Protein AF-A0AAQ4FDM4-F1 (afdb_monomer_lite)

Structure (mmCIF, N/CA/C/O backbone):
data_AF-A0AAQ4FDM4-F1
#
_entry.id   AF-A0AAQ4FDM4-F1
#
loop_
_atom_site.group_PDB
_atom_site.id
_atom_site.type_symbol
_atom_site.label_atom_id
_atom_site.label_alt_id
_atom_site.label_comp_id
_atom_site.label_asym_id
_atom_site.label_entity_id
_atom_site.label_seq_id
_atom_site.pdbx_PDB_ins_code
_atom_site.Cartn_x
_atom_site.Cartn_y
_atom_site.Cartn_z
_atom_site.occupancy
_atom_site.B_iso_or_equiv
_atom_site.auth_seq_id
_atom_site.auth_comp_id
_atom_site.auth_asym_id
_atom_site.auth_atom_id
_atom_site.pdbx_PDB_model_num
ATOM 1 N N . MET A 1 1 ? -23.764 -79.192 -37.601 1.00 40.03 1 MET A N 1
ATOM 2 C CA . MET A 1 1 ? -22.309 -78.957 -37.523 1.00 40.03 1 MET A CA 1
ATOM 3 C C . MET A 1 1 ? -22.104 -77.461 -37.395 1.00 40.03 1 MET A C 1
ATOM 5 O O . MET A 1 1 ? -22.782 -76.715 -38.082 1.00 40.03 1 MET A O 1
ATOM 9 N N . SER A 1 2 ?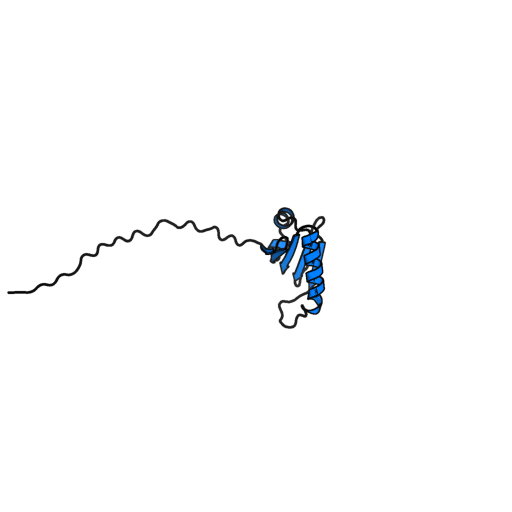 -21.288 -77.102 -36.415 1.00 49.44 2 SER A N 1
ATOM 10 C CA . SER A 1 2 ? -20.998 -75.805 -35.800 1.00 49.44 2 SER A CA 1
ATOM 11 C C . SER A 1 2 ? -20.919 -74.581 -36.716 1.00 49.44 2 SER A C 1
ATOM 13 O O . SER A 1 2 ? -20.300 -74.666 -37.768 1.00 49.44 2 SER A O 1
ATOM 15 N N . SER A 1 3 ? -21.389 -73.432 -36.219 1.00 46.78 3 SER A N 1
ATOM 16 C CA . SER A 1 3 ? -20.491 -72.343 -35.786 1.00 46.78 3 SER A CA 1
ATOM 17 C C . SER A 1 3 ? -21.274 -71.187 -35.153 1.00 46.78 3 SER A C 1
ATOM 19 O O . SER A 1 3 ? -22.198 -70.639 -35.746 1.00 46.78 3 SER A O 1
ATOM 21 N N . ASP A 1 4 ? -20.858 -70.878 -33.932 1.00 48.12 4 ASP A N 1
ATOM 22 C CA . ASP A 1 4 ? -21.118 -69.699 -33.112 1.00 48.12 4 ASP A CA 1
ATOM 23 C C . ASP A 1 4 ? -20.527 -68.430 -33.753 1.00 48.12 4 ASP A C 1
ATOM 25 O O . ASP A 1 4 ? -19.440 -68.516 -34.318 1.00 48.12 4 ASP A O 1
ATOM 29 N N . THR A 1 5 ? -21.200 -67.285 -33.617 1.00 51.00 5 THR A N 1
ATOM 30 C CA . THR A 1 5 ? -20.551 -65.986 -33.367 1.00 51.00 5 THR A CA 1
ATOM 31 C C . THR A 1 5 ? -21.584 -65.024 -32.78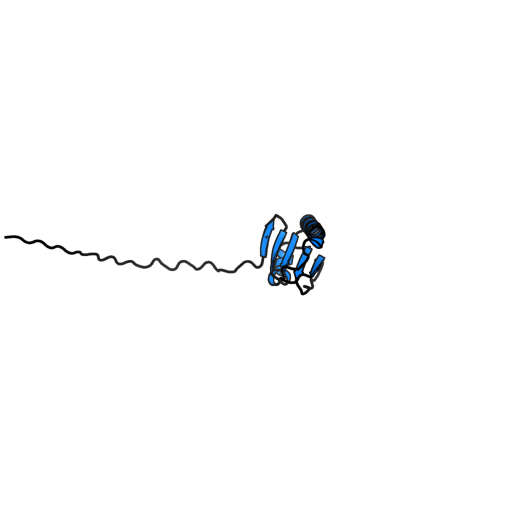5 1.00 51.00 5 THR A C 1
ATOM 33 O O . THR A 1 5 ? -22.466 -64.535 -33.495 1.00 51.00 5 THR A O 1
ATOM 36 N N . GLY A 1 6 ? -21.455 -64.753 -31.489 1.00 47.44 6 GLY A N 1
ATOM 37 C CA . GLY A 1 6 ? -22.076 -63.619 -30.819 1.00 47.44 6 GLY A CA 1
ATOM 38 C C . GLY A 1 6 ? -21.349 -62.293 -31.072 1.00 47.44 6 GLY A C 1
ATOM 39 O O . GLY A 1 6 ? -20.127 -62.248 -31.189 1.00 47.44 6 GLY A O 1
ATOM 40 N N . THR A 1 7 ? -22.134 -61.219 -31.087 1.00 51.34 7 THR A N 1
ATOM 41 C CA . THR A 1 7 ? -21.753 -59.804 -30.910 1.00 51.34 7 THR A CA 1
ATOM 42 C C . THR A 1 7 ? -23.092 -59.080 -30.732 1.00 51.34 7 THR A C 1
ATOM 44 O O . THR A 1 7 ? -23.891 -59.037 -31.655 1.00 51.34 7 THR A O 1
ATOM 47 N N . GLY A 1 8 ? -23.536 -58.697 -29.538 1.00 44.00 8 GLY A N 1
ATOM 48 C CA . GLY A 1 8 ? -22.912 -57.756 -28.616 1.00 44.00 8 GLY A CA 1
ATOM 49 C C . GLY A 1 8 ? -23.877 -56.571 -28.496 1.00 44.00 8 GLY A C 1
ATOM 50 O O . GLY A 1 8 ? -23.717 -55.583 -29.201 1.00 44.00 8 GLY A O 1
ATOM 51 N N . ASP A 1 9 ? -24.926 -56.718 -27.680 1.00 43.81 9 ASP A N 1
ATOM 52 C CA . ASP A 1 9 ? -25.823 -55.621 -27.299 1.00 43.81 9 ASP A CA 1
ATOM 53 C C . ASP A 1 9 ? -25.121 -54.789 -26.223 1.00 43.81 9 ASP A C 1
ATOM 55 O O . ASP A 1 9 ? -24.764 -55.302 -25.162 1.00 43.81 9 ASP A O 1
ATOM 59 N N . CYS A 1 10 ? -24.880 -53.517 -26.520 1.00 46.41 10 CYS A N 1
ATOM 60 C CA . CYS A 1 10 ? -24.435 -52.541 -25.538 1.00 46.41 10 CYS A CA 1
ATOM 61 C C . CYS A 1 10 ? -25.233 -51.257 -25.755 1.00 46.41 10 CYS A C 1
ATOM 63 O O . CYS A 1 10 ? -24.730 -50.228 -26.204 1.00 46.41 10 CYS A O 1
ATOM 65 N N . SER A 1 11 ? -26.525 -51.342 -25.457 1.00 58.91 11 SER A N 1
ATOM 66 C CA . SER A 1 11 ? -27.375 -50.180 -25.240 1.00 58.91 11 SER A CA 1
ATOM 67 C C . SER A 1 11 ? -26.954 -49.484 -23.940 1.00 58.91 11 SER A C 1
ATOM 69 O O . SER A 1 11 ? -27.531 -49.717 -22.881 1.00 58.91 11 SER A O 1
ATOM 71 N N . GLN A 1 12 ? -25.925 -48.638 -23.996 1.00 53.31 12 GLN A N 1
ATOM 72 C CA . GLN A 1 12 ? -25.623 -47.690 -22.924 1.00 53.31 12 GLN A CA 1
ATOM 73 C C . GLN A 1 12 ? -26.051 -46.293 -23.367 1.00 53.31 12 GLN A C 1
ATOM 75 O O . GLN A 1 12 ? -25.328 -45.558 -24.032 1.00 53.31 12 GLN A O 1
ATOM 80 N N . SER A 1 13 ? -27.283 -45.950 -22.993 1.00 58.97 13 SER A N 1
ATOM 81 C CA . SER A 1 13 ? -27.731 -44.568 -22.881 1.00 58.97 13 SER A CA 1
ATOM 82 C C . SER A 1 13 ? -26.952 -43.927 -21.732 1.00 58.97 13 SER A C 1
ATOM 84 O O . SER A 1 13 ? -27.257 -44.143 -20.561 1.00 58.97 13 SER A O 1
ATOM 86 N N . SER A 1 14 ? -25.908 -43.172 -22.061 1.00 50.50 14 SER A N 1
ATOM 87 C CA . SER A 1 14 ? -25.290 -42.243 -21.120 1.00 50.50 14 SER A CA 1
ATOM 88 C C . SER A 1 14 ? -26.059 -40.933 -21.207 1.00 50.50 14 SER A C 1
ATOM 90 O O . SER A 1 14 ? -25.788 -40.096 -22.062 1.00 50.50 14 SER A O 1
ATOM 92 N N . ALA A 1 15 ? -27.075 -40.788 -20.358 1.00 57.94 15 ALA A N 1
ATOM 93 C CA . ALA A 1 15 ? -27.621 -39.477 -20.049 1.00 57.94 15 ALA A CA 1
ATOM 94 C C . ALA A 1 15 ? -26.496 -38.637 -19.426 1.00 57.94 15 ALA A C 1
ATOM 96 O O . ALA A 1 15 ? -25.894 -39.053 -18.432 1.00 57.94 15 ALA A O 1
ATOM 97 N N . GLU A 1 16 ? -26.179 -37.496 -20.036 1.00 55.19 16 GLU A N 1
ATOM 98 C CA . GLU A 1 16 ? -25.241 -36.538 -19.455 1.00 55.19 16 GLU A CA 1
ATOM 99 C C . GLU A 1 16 ? -25.794 -36.045 -18.105 1.00 55.19 16 GLU A C 1
ATOM 101 O O . GLU A 1 16 ? -27.005 -35.820 -17.986 1.00 55.19 16 GLU A O 1
ATOM 106 N N . PRO A 1 17 ? -24.956 -35.935 -17.058 1.00 60.75 17 PRO A N 1
ATOM 107 C CA . PRO A 1 17 ? -25.418 -35.479 -15.756 1.00 60.75 17 PRO A CA 1
ATOM 108 C C . PRO A 1 17 ? -25.906 -34.024 -15.851 1.00 60.75 17 PRO A C 1
ATOM 110 O O . PRO A 1 17 ? -25.358 -33.244 -16.631 1.00 60.75 17 PRO A O 1
ATOM 113 N N . PRO A 1 18 ? -26.939 -33.652 -15.074 1.00 59.88 18 PRO A N 1
ATOM 114 C CA . PRO A 1 18 ? -27.540 -32.329 -15.149 1.00 59.88 18 PRO A CA 1
ATOM 115 C C . PRO A 1 18 ? -26.532 -31.248 -14.755 1.00 59.88 18 PRO A C 1
ATOM 117 O O . PRO A 1 18 ? -25.764 -31.436 -13.810 1.00 59.88 18 PRO A O 1
ATOM 120 N N . ASP A 1 19 ? -26.582 -30.144 -15.508 1.00 60.72 19 ASP A N 1
ATOM 121 C CA . ASP A 1 19 ? -25.907 -28.857 -15.308 1.00 60.72 19 ASP A CA 1
ATOM 122 C C . ASP A 1 19 ? -25.282 -28.700 -13.917 1.00 60.72 19 ASP A C 1
ATOM 124 O O . ASP A 1 19 ? -25.964 -28.457 -12.918 1.00 60.72 19 ASP A O 1
ATOM 128 N N . ASN A 1 20 ? -23.954 -28.803 -13.860 1.00 61.19 20 ASN A N 1
ATOM 129 C CA . ASN A 1 20 ? -23.209 -28.309 -12.715 1.00 61.19 20 ASN A CA 1
ATOM 130 C C . ASN A 1 20 ? -23.417 -26.786 -12.676 1.00 61.19 20 ASN A C 1
ATOM 132 O O . ASN A 1 20 ? -23.019 -26.123 -13.640 1.00 61.19 20 ASN A O 1
ATOM 136 N N . PRO A 1 21 ? -24.023 -26.204 -11.623 1.00 63.12 21 PRO A N 1
ATOM 137 C CA . PRO A 1 21 ? -24.154 -24.761 -11.542 1.00 63.12 21 PRO A CA 1
ATOM 138 C C . PRO A 1 21 ? -22.741 -24.189 -11.549 1.00 63.12 21 PRO A C 1
ATOM 140 O O . PRO A 1 21 ? -21.943 -24.456 -10.648 1.00 63.12 21 PRO A O 1
ATOM 143 N N . ALA A 1 22 ? -22.401 -23.457 -12.610 1.00 62.50 22 ALA A N 1
ATOM 144 C CA . ALA A 1 22 ? -21.143 -22.745 -12.680 1.00 62.50 22 ALA A CA 1
ATOM 145 C C . ALA A 1 22 ? -21.046 -21.884 -11.416 1.00 62.50 22 ALA A C 1
ATOM 147 O O . ALA A 1 22 ? -21.840 -20.963 -11.230 1.00 62.50 22 ALA A O 1
ATOM 148 N N . CYS A 1 23 ? -20.100 -22.218 -10.532 1.00 54.59 23 CYS A N 1
ATOM 149 C CA . CYS A 1 23 ? -19.655 -21.311 -9.483 1.00 54.59 23 CYS A CA 1
ATOM 150 C C . CYS A 1 23 ? -19.481 -19.938 -10.147 1.00 54.59 23 CYS A C 1
ATOM 152 O O . CYS A 1 23 ? -18.784 -19.885 -11.171 1.00 54.59 23 CYS A O 1
ATOM 154 N N . PRO A 1 24 ? -20.126 -18.862 -9.658 1.00 55.78 24 PRO A N 1
ATOM 155 C CA . PRO A 1 24 ? -19.808 -17.525 -10.119 1.00 55.78 24 PRO A CA 1
ATOM 156 C C . PRO A 1 24 ? -18.303 -17.358 -9.931 1.00 55.78 24 PRO A C 1
ATOM 158 O O . PRO A 1 24 ? -17.817 -17.271 -8.808 1.00 55.78 24 PRO A O 1
ATOM 161 N N . LYS A 1 25 ? -17.540 -17.402 -11.027 1.00 57.47 25 LYS A N 1
ATOM 162 C CA . LYS A 1 25 ? -16.088 -17.203 -11.006 1.00 57.47 25 LYS A CA 1
ATOM 163 C C . LYS A 1 25 ? -15.803 -15.711 -10.857 1.00 57.47 25 LYS A C 1
ATOM 165 O O . LYS A 1 25 ? -15.061 -15.142 -11.651 1.00 57.47 25 LYS A O 1
ATOM 170 N N . THR A 1 26 ? -16.451 -15.059 -9.899 1.00 71.88 26 THR A N 1
ATOM 171 C CA . THR A 1 26 ? -16.097 -13.703 -9.514 1.00 71.88 26 THR A CA 1
ATOM 172 C C . THR A 1 26 ? -14.770 -13.843 -8.789 1.00 71.88 26 THR A C 1
ATOM 174 O O . THR A 1 26 ? -14.716 -14.406 -7.695 1.00 71.88 26 THR A O 1
ATOM 177 N N . MET A 1 27 ? -13.678 -13.459 -9.450 1.00 73.88 27 MET A N 1
ATOM 178 C CA . MET A 1 27 ? -12.393 -13.400 -8.768 1.00 73.88 27 MET A CA 1
ATOM 179 C C . MET A 1 27 ? -12.490 -12.329 -7.678 1.00 73.88 27 MET A C 1
ATOM 181 O O . MET A 1 27 ? -13.051 -11.263 -7.940 1.00 73.88 27 MET A O 1
ATOM 185 N N . PRO A 1 28 ? -12.023 -12.616 -6.456 1.00 88.00 28 PRO A N 1
ATOM 186 C CA . PRO A 1 28 ? -12.003 -11.611 -5.407 1.00 88.00 28 PRO A CA 1
ATOM 187 C C . PRO A 1 28 ? -11.035 -10.484 -5.799 1.00 88.00 28 PRO A C 1
ATOM 189 O O . PRO A 1 28 ? -9.967 -10.764 -6.340 1.00 88.00 28 PRO A O 1
ATOM 192 N N . LEU A 1 29 ? -11.408 -9.231 -5.512 1.00 95.31 29 LEU A N 1
ATOM 193 C CA . LEU A 1 29 ? -10.586 -8.041 -5.797 1.00 95.31 29 LEU A CA 1
ATOM 194 C C . LEU A 1 29 ? -9.243 -8.075 -5.043 1.00 95.31 29 LEU A C 1
ATOM 196 O O . LEU A 1 29 ? -8.215 -7.643 -5.554 1.00 95.31 29 LEU A O 1
ATOM 200 N N . CYS A 1 30 ? -9.228 -8.649 -3.837 1.00 97.56 30 CYS A N 1
ATOM 201 C CA . CYS A 1 30 ? -8.010 -8.882 -3.068 1.00 97.56 30 CYS A CA 1
ATOM 202 C C . CYS A 1 30 ? -8.039 -10.237 -2.349 1.00 97.56 30 CYS A C 1
ATOM 204 O O . CYS A 1 30 ? -9.093 -10.831 -2.118 1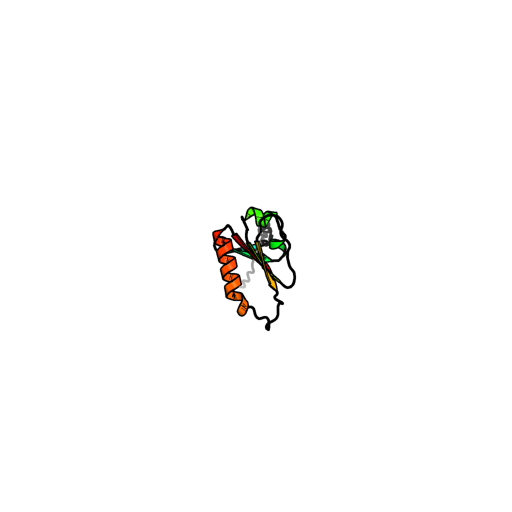.00 97.56 30 CYS A O 1
ATOM 206 N N . SER A 1 31 ? -6.864 -10.708 -1.946 1.00 97.88 31 SER A N 1
ATOM 207 C CA . SER A 1 31 ? -6.665 -11.904 -1.129 1.00 97.88 31 SER A CA 1
ATOM 208 C C . SER A 1 31 ? -6.162 -11.524 0.261 1.00 97.88 31 SER A C 1
ATOM 210 O O . SER A 1 31 ? -5.305 -10.653 0.391 1.00 97.88 31 SER A O 1
ATOM 212 N N . LEU A 1 32 ? -6.666 -12.197 1.297 1.00 97.75 32 LEU A N 1
ATOM 213 C CA . LEU A 1 32 ? -6.092 -12.128 2.642 1.00 97.75 32 LEU A CA 1
ATOM 214 C C . LEU A 1 32 ? -4.784 -12.930 2.656 1.00 97.75 32 LEU A C 1
ATOM 216 O O . LEU A 1 32 ? -4.790 -14.116 2.322 1.00 97.75 32 LEU A O 1
ATOM 220 N N . VAL A 1 33 ? -3.681 -12.286 3.026 1.00 98.06 33 VAL A N 1
ATOM 221 C CA . VAL A 1 33 ? -2.360 -12.923 3.147 1.00 98.06 33 VAL A CA 1
ATOM 222 C C . VAL A 1 33 ? -2.147 -13.396 4.582 1.00 98.06 33 VAL A C 1
ATOM 224 O O . VAL A 1 33 ? -1.824 -14.558 4.810 1.00 98.06 33 VAL A O 1
ATOM 227 N N . GLU A 1 34 ? -2.393 -12.500 5.538 1.00 97.88 34 GLU A N 1
ATOM 228 C CA . GLU A 1 34 ? -2.352 -12.733 6.984 1.00 97.88 34 GLU A CA 1
ATOM 229 C C . GLU A 1 34 ? -3.403 -11.856 7.673 1.0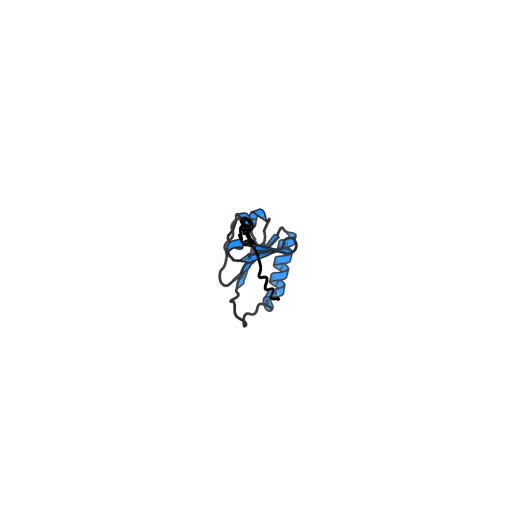0 97.88 34 GLU A C 1
ATOM 231 O O . GLU A 1 34 ? -4.003 -10.986 7.040 1.00 97.88 34 GLU A O 1
ATOM 236 N N . ASP A 1 35 ? -3.622 -12.057 8.973 1.00 98.00 35 ASP A N 1
ATOM 237 C CA . ASP A 1 35 ? -4.552 -11.243 9.756 1.00 98.00 35 ASP A CA 1
ATOM 238 C C . ASP A 1 35 ? -4.235 -9.743 9.596 1.00 98.00 35 ASP A C 1
ATOM 240 O O . ASP A 1 35 ? -3.149 -9.265 9.928 1.00 98.00 35 ASP A O 1
ATOM 244 N N . GLY A 1 36 ? -5.195 -8.995 9.043 1.00 98.19 36 GLY A N 1
ATOM 245 C CA . GLY A 1 36 ? -5.053 -7.559 8.790 1.00 98.19 36 GLY A CA 1
ATOM 246 C C . GLY A 1 36 ? -4.146 -7.183 7.610 1.00 98.19 36 GLY A C 1
ATOM 247 O O . GLY A 1 36 ? -3.831 -6.004 7.472 1.00 98.19 36 GLY A O 1
ATOM 248 N N . LEU A 1 37 ? -3.733 -8.130 6.761 1.00 98.81 37 LEU A N 1
ATOM 249 C CA . LEU A 1 37 ? -2.913 -7.881 5.572 1.00 98.81 37 LEU A CA 1
ATOM 250 C C . LEU A 1 37 ? -3.567 -8.451 4.311 1.00 98.81 37 LEU A C 1
ATOM 252 O O . LEU A 1 37 ? -3.755 -9.662 4.174 1.00 98.81 37 LEU A O 1
ATOM 256 N N . TYR A 1 38 ? -3.841 -7.569 3.355 1.00 98.75 38 TYR A N 1
ATOM 257 C CA . TYR A 1 38 ? -4.459 -7.894 2.076 1.00 98.75 38 TYR A CA 1
ATOM 258 C C . TYR A 1 38 ? -3.516 -7.589 0.913 1.00 98.75 38 TYR A C 1
ATOM 260 O O . TYR A 1 38 ? -2.732 -6.642 0.967 1.00 98.75 38 TYR A O 1
ATOM 268 N N . LEU A 1 39 ? -3.631 -8.375 -0.155 1.00 98.50 39 LEU A N 1
ATOM 269 C CA . LEU A 1 39 ? -2.939 -8.172 -1.425 1.00 98.50 39 LEU A CA 1
ATOM 270 C C . LEU A 1 39 ? -3.969 -8.137 -2.559 1.00 98.50 39 LEU A C 1
ATOM 272 O O . LEU A 1 39 ? -4.732 -9.091 -2.720 1.00 98.50 39 LEU A O 1
ATOM 276 N N . GLY A 1 40 ? -4.002 -7.061 -3.337 1.00 97.75 40 GLY A N 1
ATOM 277 C CA . GLY A 1 40 ? -4.943 -6.879 -4.447 1.00 97.75 40 GLY A CA 1
ATOM 278 C C . GLY A 1 40 ? -4.365 -5.998 -5.547 1.00 97.75 40 GLY A C 1
ATOM 279 O O . GLY A 1 40 ? -3.270 -5.472 -5.389 1.00 97.75 40 GLY A O 1
ATOM 280 N N . GLY A 1 41 ? -5.086 -5.857 -6.657 1.00 96.88 41 GLY A N 1
ATOM 281 C CA . GLY A 1 41 ? -4.718 -4.906 -7.708 1.00 96.88 41 GLY A CA 1
ATOM 282 C C . GLY A 1 41 ? -5.212 -3.489 -7.408 1.00 96.88 41 GLY A C 1
ATOM 283 O O . GLY A 1 41 ? -5.888 -3.245 -6.403 1.00 96.88 41 GLY A O 1
ATOM 284 N N . ARG A 1 42 ? -4.921 -2.559 -8.323 1.00 96.44 42 ARG A N 1
ATOM 285 C CA . ARG A 1 42 ? -5.465 -1.190 -8.317 1.00 96.44 42 ARG A CA 1
ATOM 286 C C . ARG A 1 42 ? -6.986 -1.116 -8.129 1.00 96.44 42 ARG A C 1
ATOM 288 O O . ARG A 1 42 ? -7.465 -0.222 -7.442 1.00 96.44 42 ARG A O 1
ATOM 295 N N . ASP A 1 43 ? -7.739 -2.054 -8.696 1.00 96.56 43 ASP A N 1
ATOM 296 C CA . ASP A 1 43 ? -9.195 -2.137 -8.545 1.00 96.56 43 ASP A CA 1
ATOM 297 C C . ASP A 1 43 ? -9.636 -2.341 -7.087 1.00 96.56 43 ASP A C 1
ATOM 299 O O . ASP A 1 43 ? -10.630 -1.758 -6.669 1.00 96.56 43 ASP A O 1
ATOM 303 N N . ALA A 1 44 ? -8.876 -3.091 -6.285 1.00 97.19 44 ALA A N 1
ATOM 304 C CA . ALA A 1 44 ? -9.130 -3.223 -4.850 1.00 97.19 44 ALA A CA 1
ATOM 305 C C . ALA A 1 44 ? -8.804 -1.946 -4.063 1.00 97.19 44 ALA A C 1
ATOM 307 O O . ALA A 1 44 ? -9.446 -1.671 -3.052 1.00 97.19 44 ALA A O 1
ATOM 308 N N . ALA A 1 45 ? -7.797 -1.184 -4.497 1.00 97.12 45 ALA A N 1
ATOM 309 C CA . ALA A 1 45 ? -7.422 0.075 -3.856 1.00 97.12 45 ALA A CA 1
ATOM 310 C C . ALA A 1 45 ? -8.416 1.207 -4.162 1.00 97.12 45 ALA A C 1
ATOM 312 O O . ALA A 1 45 ? -8.622 2.079 -3.323 1.00 97.12 45 ALA A O 1
ATOM 313 N N . GLU A 1 46 ? -9.032 1.185 -5.344 1.00 96.19 46 GLU A N 1
ATOM 314 C CA . GLU A 1 46 ? -10.044 2.160 -5.775 1.00 96.19 46 GLU A CA 1
ATOM 315 C C . GLU A 1 46 ? -11.467 1.810 -5.279 1.00 96.19 46 GLU A C 1
ATOM 317 O O . GLU A 1 46 ? -12.380 2.625 -5.411 1.00 96.19 46 GLU A O 1
ATOM 322 N N . ASP A 1 47 ? -11.672 0.630 -4.681 1.00 96.19 47 ASP A N 1
ATOM 323 C CA . ASP A 1 47 ? -12.961 0.197 -4.128 1.00 96.19 47 ASP A CA 1
ATOM 324 C C . ASP A 1 47 ? -13.140 0.668 -2.670 1.00 96.19 47 ASP A C 1
ATOM 326 O O . ASP A 1 47 ? -12.674 0.049 -1.709 1.00 96.19 47 ASP A O 1
ATOM 330 N N . GLU A 1 48 ? -13.846 1.786 -2.495 1.00 95.31 48 GLU A N 1
ATOM 331 C CA . GLU A 1 48 ? -14.116 2.377 -1.179 1.00 95.31 48 GLU A CA 1
ATOM 332 C C . GLU A 1 48 ? -14.903 1.450 -0.238 1.00 95.31 48 GLU A C 1
ATOM 334 O O . GLU A 1 48 ? -14.652 1.448 0.973 1.00 95.31 48 GLU A O 1
ATOM 339 N N . ASP A 1 49 ? -15.832 0.652 -0.774 1.00 95.19 49 ASP A N 1
ATOM 340 C CA . ASP A 1 49 ? -16.654 -0.270 0.013 1.00 95.19 49 ASP A CA 1
ATOM 341 C C . ASP A 1 49 ? -15.791 -1.410 0.570 1.00 95.19 49 ASP A C 1
ATOM 343 O O . ASP A 1 49 ? -15.956 -1.814 1.725 1.00 95.19 49 ASP A O 1
ATOM 347 N N . LEU A 1 50 ? -14.828 -1.899 -0.217 1.00 95.81 50 LEU A N 1
ATOM 348 C CA . LEU A 1 50 ? -13.837 -2.885 0.204 1.00 95.81 50 LEU A CA 1
ATOM 349 C C . LEU A 1 50 ? -12.921 -2.313 1.287 1.00 95.81 50 LEU A C 1
ATOM 351 O O . LEU A 1 50 ? -12.747 -2.940 2.338 1.00 95.81 50 LEU A O 1
ATOM 355 N N . ILE A 1 51 ? -12.370 -1.115 1.062 1.00 96.69 51 ILE A N 1
ATOM 356 C CA . ILE A 1 51 ? -11.487 -0.434 2.019 1.00 96.69 51 ILE A CA 1
ATOM 357 C C . ILE A 1 51 ? -12.188 -0.277 3.375 1.00 96.69 51 ILE A C 1
ATOM 359 O O . ILE A 1 51 ? -11.642 -0.662 4.414 1.00 96.69 51 ILE A O 1
ATOM 363 N N . GLN A 1 52 ? -13.423 0.229 3.377 1.00 95.75 52 GLN A N 1
ATOM 364 C CA . GLN A 1 52 ? -14.203 0.411 4.601 1.00 95.75 52 GLN A CA 1
ATOM 365 C C . GLN A 1 52 ? -14.635 -0.927 5.213 1.00 95.75 52 GLN A C 1
ATOM 367 O O . GLN A 1 52 ? -14.515 -1.119 6.426 1.00 95.75 52 GLN A O 1
ATOM 372 N N . GLY A 1 53 ? -15.105 -1.866 4.389 1.00 95.81 53 GLY A N 1
ATOM 373 C CA . GLY A 1 53 ? -15.629 -3.162 4.819 1.00 95.81 53 GLY A CA 1
ATOM 374 C C . GLY A 1 53 ? -14.589 -4.050 5.498 1.00 95.81 53 GLY A C 1
ATOM 375 O O . GLY A 1 53 ? -14.920 -4.770 6.441 1.00 95.81 53 GLY A O 1
ATOM 376 N N . PHE A 1 54 ? -13.326 -3.965 5.076 1.00 96.88 54 PHE A N 1
ATOM 377 C CA . PHE A 1 54 ? -12.215 -4.694 5.695 1.00 96.88 54 PHE A CA 1
ATOM 378 C C . PHE A 1 54 ? -11.477 -3.906 6.780 1.00 96.88 54 PHE A C 1
ATOM 380 O O . PHE A 1 54 ? -10.517 -4.420 7.357 1.00 96.88 54 PHE A O 1
ATOM 387 N N . GLY A 1 55 ? -11.922 -2.685 7.099 1.00 97.06 55 GLY A N 1
ATOM 388 C CA . GLY A 1 55 ? -11.265 -1.840 8.097 1.00 97.06 55 GLY A CA 1
ATOM 389 C C . GLY A 1 55 ? -9.838 -1.464 7.694 1.00 97.06 55 GLY A C 1
ATOM 390 O O . GLY A 1 55 ? -8.955 -1.354 8.552 1.00 97.06 55 GLY A O 1
ATOM 391 N N . ILE A 1 56 ? -9.594 -1.307 6.391 1.00 98.00 56 ILE A N 1
ATOM 392 C CA . ILE A 1 56 ? -8.293 -0.912 5.860 1.00 98.00 56 ILE A CA 1
ATOM 393 C C . ILE A 1 56 ? -8.055 0.552 6.223 1.00 98.00 56 ILE A C 1
ATOM 395 O O . ILE A 1 56 ? -8.841 1.444 5.915 1.00 98.00 56 ILE A O 1
ATOM 399 N N . THR A 1 57 ? -6.949 0.787 6.922 1.00 98.38 57 THR A N 1
ATOM 400 C CA . THR A 1 57 ? -6.524 2.125 7.365 1.00 98.38 57 THR A CA 1
ATOM 401 C C . THR A 1 57 ? -5.238 2.563 6.682 1.00 98.38 57 THR A C 1
ATOM 403 O O . THR A 1 57 ? -4.923 3.751 6.672 1.00 98.38 57 THR A O 1
ATOM 406 N N . HIS A 1 58 ? -4.489 1.606 6.136 1.00 98.69 58 HIS A N 1
ATOM 407 C CA . HIS A 1 58 ? -3.208 1.822 5.487 1.00 98.69 58 HIS A CA 1
ATOM 408 C C . HIS A 1 58 ? -3.227 1.175 4.104 1.00 98.69 58 HIS A C 1
ATOM 410 O O . HIS A 1 58 ? -3.623 0.019 3.964 1.00 98.69 58 HIS A O 1
ATOM 416 N N . VAL A 1 59 ? -2.786 1.912 3.087 1.00 98.56 59 VAL A N 1
ATOM 417 C CA . VAL A 1 59 ? -2.624 1.383 1.731 1.00 98.56 59 VAL A CA 1
ATOM 418 C C . VAL A 1 59 ? -1.189 1.602 1.270 1.00 98.56 59 VAL A C 1
ATOM 420 O O . VAL A 1 59 ? -0.700 2.731 1.218 1.00 98.56 59 VAL A O 1
ATOM 423 N N . LEU A 1 60 ? -0.500 0.506 0.967 1.00 98.56 60 LEU A N 1
ATOM 424 C CA . LEU A 1 60 ? 0.819 0.510 0.354 1.00 98.56 60 LEU A CA 1
ATOM 425 C C . LEU A 1 60 ? 0.644 0.394 -1.161 1.00 98.56 60 LEU A C 1
ATOM 427 O O . LEU A 1 60 ? 0.241 -0.651 -1.664 1.00 98.56 60 LEU A O 1
ATOM 431 N N . THR A 1 61 ? 0.949 1.476 -1.872 1.00 98.12 61 THR A N 1
ATOM 432 C CA . THR A 1 61 ? 0.934 1.519 -3.339 1.00 98.12 61 THR A CA 1
ATOM 433 C C . THR A 1 61 ? 2.344 1.279 -3.861 1.00 98.12 61 THR A C 1
ATOM 435 O O . THR A 1 61 ? 3.227 2.094 -3.585 1.00 98.12 61 THR A O 1
ATOM 438 N N . VAL A 1 62 ? 2.549 0.200 -4.616 1.00 97.44 62 VAL A N 1
ATOM 439 C CA . VAL A 1 62 ? 3.802 -0.099 -5.325 1.00 97.44 62 VAL A CA 1
ATOM 440 C C . VAL A 1 62 ? 3.523 -0.088 -6.827 1.00 97.44 62 VAL A C 1
ATOM 442 O O . VAL A 1 62 ? 3.343 -1.131 -7.439 1.00 97.44 62 VAL A O 1
ATOM 445 N N . ASP A 1 63 ? 3.430 1.110 -7.401 1.00 96.56 63 ASP A N 1
ATOM 446 C CA . ASP A 1 63 ? 2.993 1.329 -8.786 1.00 96.56 63 ASP A CA 1
ATOM 447 C C . ASP A 1 63 ? 3.689 2.582 -9.355 1.00 96.56 63 ASP A C 1
ATOM 449 O O . ASP A 1 63 ? 4.292 3.392 -8.646 1.00 96.56 63 ASP A O 1
ATOM 453 N N . THR A 1 64 ? 3.588 2.754 -10.661 1.00 96.44 64 THR A N 1
ATOM 454 C CA . THR A 1 64 ? 3.958 3.9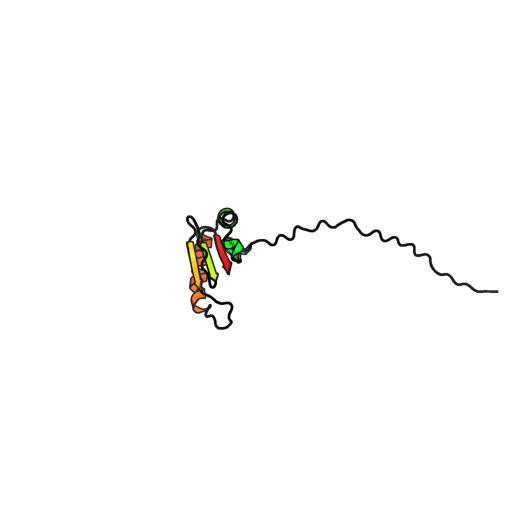41 -11.431 1.00 96.44 64 THR A CA 1
ATOM 455 C C . THR A 1 64 ? 2.997 5.121 -11.246 1.00 96.44 64 THR A C 1
ATOM 457 O O . THR A 1 64 ? 3.368 6.263 -11.541 1.00 96.44 64 THR A O 1
ATOM 460 N N . TYR A 1 65 ? 1.782 4.877 -10.736 1.00 94.94 65 TYR A N 1
ATOM 461 C CA . TYR A 1 65 ? 0.765 5.899 -10.482 1.00 94.94 65 TYR A CA 1
ATOM 462 C C . TYR A 1 65 ? 0.221 5.835 -9.054 1.00 94.94 65 TYR A C 1
ATOM 464 O O . TYR A 1 65 ? -0.009 4.772 -8.486 1.00 94.94 65 TYR A O 1
ATOM 472 N N . ARG A 1 66 ? -0.068 7.003 -8.479 1.00 93.44 66 ARG A N 1
ATOM 473 C CA . ARG A 1 66 ? -0.723 7.102 -7.170 1.00 93.44 66 ARG A CA 1
ATOM 474 C C . ARG A 1 66 ? -2.212 6.776 -7.268 1.00 93.44 66 ARG A C 1
ATOM 476 O O . ARG A 1 66 ? -2.834 7.002 -8.305 1.00 93.44 66 ARG A O 1
ATOM 483 N N . VAL A 1 67 ? -2.760 6.279 -6.166 1.00 93.12 67 VAL A N 1
ATOM 484 C CA . VAL A 1 67 ? -4.199 6.261 -5.891 1.00 93.12 67 VAL A CA 1
ATOM 485 C C . VAL A 1 67 ? -4.450 7.303 -4.806 1.00 93.12 67 VAL A C 1
ATOM 487 O O . VAL A 1 67 ? -3.702 7.367 -3.824 1.00 93.12 67 VAL A O 1
ATOM 490 N N . ASP A 1 68 ? -5.449 8.150 -5.022 1.00 92.00 68 ASP A N 1
ATOM 491 C CA . ASP A 1 68 ? -5.900 9.118 -4.029 1.00 92.00 68 ASP A CA 1
ATOM 492 C C . ASP A 1 68 ? -6.990 8.469 -3.177 1.00 92.00 68 ASP A C 1
ATOM 494 O O . ASP A 1 68 ? -7.876 7.800 -3.702 1.00 92.00 68 ASP A O 1
ATOM 498 N N . PHE A 1 69 ? -6.920 8.663 -1.862 1.00 91.19 69 PHE A N 1
ATOM 499 C CA . PHE A 1 69 ? -7.867 8.074 -0.920 1.00 91.19 69 PHE A CA 1
ATOM 500 C C . PHE A 1 69 ? -8.636 9.165 -0.188 1.00 91.19 69 PHE A C 1
ATOM 502 O O . PHE A 1 69 ? -8.072 10.198 0.189 1.00 91.19 69 PHE A O 1
ATOM 509 N N . GLU A 1 70 ? -9.916 8.912 0.059 1.00 83.62 70 GLU A N 1
ATOM 510 C CA . GLU A 1 70 ? -10.745 9.772 0.892 1.00 83.62 70 GLU A CA 1
ATOM 511 C C . GLU A 1 70 ? -10.626 9.416 2.388 1.00 83.62 70 GLU A C 1
ATOM 513 O O . GLU A 1 70 ? -10.226 8.319 2.788 1.00 83.62 70 GLU A O 1
ATOM 518 N N . GLY A 1 71 ? -10.997 10.362 3.254 1.00 86.38 71 GLY A N 1
ATOM 519 C CA . GLY A 1 71 ? -11.105 10.126 4.695 1.00 86.38 71 GLY A CA 1
ATOM 520 C C . GLY A 1 71 ? -9.763 9.949 5.416 1.00 86.38 71 GLY A C 1
ATOM 521 O O . GLY A 1 71 ? -8.860 10.771 5.286 1.00 86.38 71 GLY A O 1
ATOM 522 N N . ASN A 1 72 ? -9.674 8.914 6.260 1.00 89.50 72 ASN A N 1
ATOM 523 C CA . ASN A 1 72 ? -8.559 8.696 7.195 1.00 89.50 72 ASN A CA 1
ATOM 524 C C . ASN A 1 72 ? -7.585 7.593 6.741 1.00 89.50 72 ASN A C 1
ATOM 526 O O . ASN A 1 72 ? -6.866 7.036 7.572 1.00 89.50 72 ASN A O 1
ATOM 530 N N . VAL A 1 73 ? -7.576 7.250 5.451 1.00 97.19 73 VAL A N 1
ATOM 531 C CA . VAL A 1 73 ? -6.647 6.254 4.906 1.00 97.19 73 VAL A CA 1
ATOM 532 C C . VAL A 1 73 ? -5.259 6.872 4.770 1.00 97.19 73 VAL A C 1
ATOM 534 O O . VAL A 1 73 ? -5.073 7.916 4.145 1.00 97.19 73 VAL A O 1
ATOM 537 N N . VAL A 1 74 ? -4.263 6.218 5.359 1.00 97.62 74 VAL A N 1
ATOM 538 C CA . VAL A 1 74 ? -2.859 6.601 5.218 1.00 97.62 74 VAL A CA 1
ATOM 539 C C . VAL A 1 74 ? -2.273 5.846 4.033 1.00 97.62 74 VAL A C 1
ATOM 541 O O . VAL A 1 74 ? -2.351 4.623 3.979 1.00 97.62 74 VAL A O 1
ATOM 544 N N . CYS A 1 75 ? -1.650 6.559 3.098 1.00 97.69 75 CYS A N 1
ATOM 545 C CA . CYS A 1 75 ? -1.007 5.954 1.935 1.00 97.69 75 CYS A CA 1
ATOM 546 C C . CYS A 1 75 ? 0.518 6.088 2.013 1.00 97.69 75 CYS A C 1
ATOM 548 O O . CYS A 1 75 ? 1.038 7.193 2.205 1.00 97.69 75 CYS A O 1
ATOM 550 N N . LEU A 1 76 ? 1.226 4.972 1.824 1.00 98.00 76 LEU A N 1
ATOM 551 C CA . LEU A 1 76 ? 2.640 4.967 1.456 1.00 98.00 76 LEU A CA 1
ATOM 552 C C . LEU A 1 76 ? 2.737 4.631 -0.032 1.00 98.00 76 LEU A C 1
ATOM 554 O O . LEU A 1 76 ? 2.278 3.581 -0.470 1.00 98.00 76 LEU A O 1
ATOM 558 N N . TYR A 1 77 ? 3.340 5.534 -0.802 1.00 97.88 77 TYR A N 1
ATOM 559 C CA . TYR A 1 77 ? 3.563 5.356 -2.232 1.00 97.88 77 TYR A CA 1
ATOM 560 C C . TYR A 1 77 ? 5.037 5.090 -2.510 1.00 97.88 77 TYR A C 1
ATOM 562 O O . TYR A 1 77 ? 5.878 5.965 -2.277 1.00 97.88 77 TYR A O 1
ATOM 570 N N . LEU A 1 78 ? 5.324 3.913 -3.054 1.00 97.19 78 LEU A N 1
ATOM 571 C CA . LEU A 1 78 ? 6.628 3.516 -3.554 1.00 97.19 78 LEU A CA 1
ATOM 572 C C . LEU A 1 78 ? 6.535 3.420 -5.078 1.00 97.19 78 LEU A C 1
ATOM 574 O O . LEU A 1 78 ? 5.796 2.596 -5.604 1.00 97.19 78 LEU A O 1
ATOM 578 N N . TYR A 1 79 ? 7.271 4.276 -5.787 1.00 96.44 79 TYR A N 1
ATOM 579 C CA . TYR A 1 79 ? 7.363 4.158 -7.241 1.00 96.44 79 TYR A CA 1
ATOM 580 C C . TYR A 1 79 ? 8.126 2.884 -7.602 1.00 96.44 79 TYR A C 1
ATOM 582 O O . TYR A 1 79 ? 9.244 2.700 -7.116 1.00 96.44 79 TYR A O 1
ATOM 590 N N . ALA A 1 80 ? 7.549 2.057 -8.467 1.00 96.50 80 ALA A N 1
ATOM 591 C CA . ALA A 1 80 ? 8.223 0.919 -9.077 1.00 96.50 80 ALA A CA 1
ATOM 592 C C . ALA A 1 80 ? 7.661 0.663 -10.480 1.00 96.50 80 ALA A C 1
ATOM 594 O O . ALA A 1 80 ? 6.451 0.722 -10.692 1.00 96.50 80 ALA A O 1
ATOM 595 N N . GLU A 1 81 ? 8.538 0.363 -11.436 1.00 95.88 81 GLU A N 1
ATOM 596 C CA . GLU A 1 81 ? 8.161 -0.204 -12.731 1.00 95.88 81 GLU A CA 1
ATOM 597 C C . GLU A 1 81 ? 8.252 -1.738 -12.678 1.00 95.88 81 GLU A C 1
ATOM 599 O O . GLU A 1 81 ? 9.056 -2.300 -11.939 1.00 95.88 81 GLU A O 1
ATOM 604 N N . ASP A 1 82 ? 7.481 -2.452 -13.499 1.00 94.81 82 ASP A N 1
ATOM 605 C CA . ASP A 1 82 ? 7.633 -3.909 -13.631 1.00 94.81 82 ASP A CA 1
ATOM 606 C C . ASP A 1 82 ? 8.868 -4.246 -14.490 1.00 94.81 82 ASP A C 1
ATOM 608 O O . ASP A 1 82 ? 8.786 -4.601 -15.671 1.00 94.81 82 ASP A O 1
ATOM 612 N N . ARG A 1 83 ? 10.051 -4.007 -13.915 1.00 96.12 83 ARG A N 1
ATOM 613 C CA . ARG A 1 83 ? 11.365 -4.225 -14.526 1.00 96.12 83 ARG A CA 1
ATOM 614 C C . ARG A 1 83 ? 12.307 -4.901 -13.542 1.00 96.12 83 ARG A C 1
ATOM 616 O O . ARG A 1 83 ? 12.297 -4.625 -12.348 1.00 96.12 83 ARG A O 1
ATOM 623 N N . ALA A 1 84 ? 13.177 -5.760 -14.066 1.00 94.81 84 ALA A N 1
ATOM 624 C CA . ALA A 1 84 ? 14.116 -6.531 -13.254 1.00 94.81 84 ALA A CA 1
ATOM 625 C C . ALA A 1 84 ? 15.174 -5.658 -12.555 1.00 94.81 84 ALA A C 1
ATOM 627 O O . ALA A 1 84 ? 15.782 -6.093 -11.579 1.00 94.81 84 ALA A O 1
ATOM 628 N N . GLU A 1 85 ? 15.422 -4.455 -13.074 1.00 95.31 85 GLU A N 1
ATOM 629 C CA . GLU A 1 85 ? 16.413 -3.516 -12.555 1.00 95.31 85 GLU A CA 1
ATOM 630 C C . GLU A 1 85 ? 15.888 -2.627 -11.418 1.00 95.31 85 GLU A C 1
ATOM 632 O O . GLU A 1 85 ? 16.688 -1.896 -10.831 1.00 95.31 85 GLU A O 1
ATOM 637 N N . GLU A 1 86 ? 14.586 -2.663 -11.106 1.00 95.62 86 GLU A N 1
ATOM 638 C CA . GLU A 1 86 ? 14.027 -1.848 -10.025 1.00 95.62 86 GLU A CA 1
ATOM 639 C C . GLU A 1 86 ? 14.591 -2.239 -8.654 1.00 95.62 86 GLU A C 1
ATOM 641 O O . GLU A 1 86 ? 14.625 -3.409 -8.260 1.00 95.62 86 GLU A O 1
ATOM 646 N N . ASP A 1 87 ? 15.007 -1.229 -7.888 1.00 94.19 87 ASP A N 1
ATOM 647 C CA . ASP A 1 87 ? 15.540 -1.421 -6.541 1.00 94.19 87 ASP A CA 1
ATOM 648 C C . ASP A 1 87 ? 14.417 -1.427 -5.497 1.00 94.19 87 ASP A C 1
ATOM 650 O O . ASP A 1 87 ? 14.141 -0.436 -4.819 1.00 94.19 87 ASP A O 1
ATOM 654 N N . LEU A 1 88 ? 13.790 -2.591 -5.338 1.00 94.81 88 LEU A N 1
ATOM 655 C CA . LEU A 1 88 ? 12.789 -2.824 -4.293 1.00 94.81 88 LEU A CA 1
ATOM 656 C C . LEU A 1 88 ? 13.424 -3.093 -2.919 1.00 94.81 88 LEU A C 1
ATOM 658 O O . LEU A 1 88 ? 12.812 -2.850 -1.877 1.00 94.81 88 LEU A O 1
ATOM 662 N N . LEU A 1 89 ? 14.665 -3.588 -2.894 1.00 96.12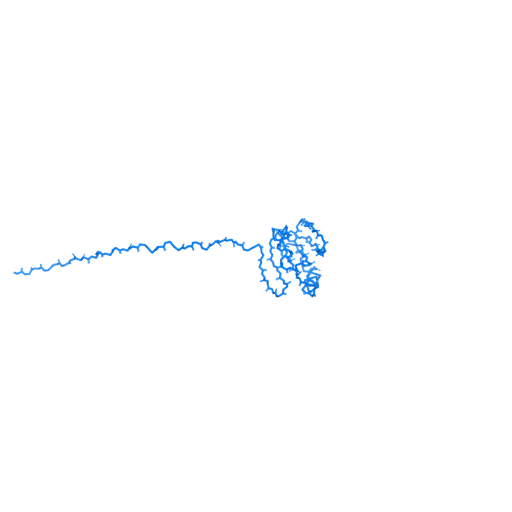 89 LEU A N 1
ATOM 663 C CA . LEU A 1 89 ? 15.328 -4.014 -1.661 1.00 96.12 89 LEU A CA 1
ATOM 664 C C . LEU A 1 89 ? 15.662 -2.833 -0.752 1.00 96.12 89 LEU A C 1
ATOM 666 O O . LEU A 1 89 ? 15.535 -2.955 0.467 1.00 96.12 89 LEU A O 1
ATOM 670 N N . SER A 1 90 ? 16.036 -1.677 -1.309 1.00 96.62 90 SER A N 1
ATOM 671 C CA . SER A 1 90 ? 16.309 -0.491 -0.487 1.00 96.62 90 SER A CA 1
ATOM 672 C C . SER A 1 90 ? 15.077 0.033 0.256 1.00 96.62 90 SER A C 1
ATOM 674 O O . SER A 1 90 ? 15.229 0.749 1.253 1.00 96.62 90 SER A O 1
ATOM 676 N N . ARG A 1 91 ? 13.871 -0.327 -0.202 1.00 96.94 91 ARG A N 1
ATOM 677 C CA . ARG A 1 91 ? 12.573 0.092 0.351 1.00 96.94 91 ARG A CA 1
ATOM 678 C C . ARG A 1 91 ? 11.896 -0.988 1.191 1.00 96.94 91 ARG A C 1
ATOM 680 O O . ARG A 1 91 ? 10.882 -0.710 1.823 1.00 96.94 91 ARG A O 1
ATOM 687 N N . PHE A 1 92 ? 12.489 -2.180 1.269 1.00 97.06 92 PHE A N 1
ATOM 688 C CA . PHE A 1 92 ? 11.895 -3.343 1.925 1.00 97.06 92 PHE A CA 1
ATOM 689 C C . PHE A 1 92 ? 11.518 -3.082 3.389 1.00 97.06 92 PHE A C 1
ATOM 691 O O . PHE A 1 92 ? 10.376 -3.298 3.776 1.00 97.06 92 PHE A O 1
ATOM 698 N N . ASN A 1 93 ? 12.442 -2.534 4.186 1.00 98.25 93 ASN A N 1
ATOM 699 C CA . ASN A 1 93 ? 12.167 -2.254 5.601 1.00 98.25 93 ASN A CA 1
ATOM 700 C C . ASN A 1 93 ? 11.070 -1.195 5.784 1.00 98.25 93 ASN A C 1
ATOM 702 O O . ASN A 1 93 ? 10.222 -1.348 6.649 1.00 98.25 93 ASN A O 1
ATOM 706 N N . GLU A 1 94 ? 11.047 -0.150 4.948 1.00 98.31 94 GLU A N 1
ATOM 707 C CA . GLU A 1 94 ? 10.001 0.879 5.022 1.00 98.31 94 GLU A CA 1
ATOM 708 C C . GLU A 1 94 ? 8.617 0.299 4.701 1.00 98.31 94 GLU A C 1
ATOM 710 O O . GLU A 1 94 ? 7.642 0.623 5.377 1.00 98.31 94 GLU A O 1
ATOM 715 N N . ALA A 1 95 ? 8.535 -0.581 3.698 1.00 98.50 95 ALA A N 1
ATOM 716 C CA . ALA A 1 95 ? 7.303 -1.280 3.357 1.00 98.50 95 ALA A CA 1
ATOM 717 C C . ALA A 1 95 ? 6.828 -2.183 4.508 1.00 98.50 95 ALA A C 1
ATOM 719 O O . ALA A 1 95 ? 5.654 -2.134 4.874 1.00 98.50 95 ALA A O 1
ATOM 720 N N . CYS A 1 96 ? 7.733 -2.964 5.110 1.00 98.50 96 CYS A N 1
ATOM 721 C CA . CYS A 1 96 ? 7.417 -3.819 6.256 1.00 98.50 96 CYS A CA 1
ATOM 722 C C . CYS A 1 96 ? 6.937 -3.005 7.466 1.00 98.50 96 CYS A C 1
ATOM 724 O O . CYS A 1 96 ? 5.865 -3.294 7.994 1.00 98.50 96 CYS A O 1
ATOM 726 N N . ASP A 1 97 ? 7.656 -1.945 7.846 1.00 98.69 97 ASP A N 1
ATOM 727 C CA . ASP A 1 97 ? 7.281 -1.070 8.965 1.00 98.69 97 ASP A CA 1
ATOM 728 C C . ASP A 1 97 ? 5.887 -0.446 8.751 1.00 98.69 97 ASP A C 1
ATOM 730 O O . ASP A 1 97 ? 5.085 -0.314 9.682 1.00 98.69 97 ASP A O 1
ATOM 734 N N . PHE A 1 98 ? 5.574 -0.063 7.509 1.00 98.75 98 PHE A N 1
ATOM 735 C CA . PHE A 1 98 ? 4.269 0.481 7.147 1.00 98.75 98 PHE A CA 1
ATOM 736 C C . PHE A 1 98 ? 3.150 -0.565 7.242 1.00 98.75 98 PHE A C 1
ATOM 738 O O . PHE A 1 98 ? 2.082 -0.268 7.784 1.00 98.75 98 PHE A O 1
ATOM 745 N N . ILE A 1 99 ? 3.398 -1.787 6.759 1.00 98.75 99 ILE A N 1
ATOM 746 C CA . ILE A 1 99 ? 2.452 -2.907 6.853 1.00 98.75 99 ILE A CA 1
ATOM 747 C C . ILE A 1 99 ? 2.145 -3.235 8.317 1.00 98.75 99 ILE A C 1
ATOM 749 O O . ILE A 1 99 ? 0.971 -3.291 8.691 1.00 98.75 99 ILE A O 1
ATOM 753 N N . GLU A 1 100 ? 3.175 -3.372 9.155 1.00 98.62 100 GLU A N 1
ATOM 754 C CA . GLU A 1 100 ? 3.017 -3.677 10.581 1.00 98.62 100 GLU A CA 1
ATOM 755 C C . GLU A 1 100 ? 2.181 -2.610 11.296 1.00 98.62 100 GLU A C 1
ATOM 757 O O . GLU A 1 100 ? 1.285 -2.921 12.087 1.00 98.62 100 GLU A O 1
ATOM 762 N N . LYS A 1 101 ? 2.420 -1.332 10.988 1.00 98.62 101 LYS A N 1
ATOM 763 C CA . LYS A 1 101 ? 1.624 -0.228 11.533 1.00 98.62 101 LYS A CA 1
ATOM 764 C C . LYS A 1 101 ? 0.158 -0.298 11.094 1.00 98.62 101 LYS A C 1
ATOM 766 O O . LYS A 1 101 ? -0.736 -0.021 11.902 1.00 98.62 101 LYS A O 1
ATOM 771 N N . GLY A 1 102 ? -0.086 -0.681 9.842 1.00 98.38 102 GLY A N 1
ATOM 772 C CA . GLY A 1 102 ? -1.424 -0.920 9.312 1.00 98.38 102 GLY A CA 1
ATOM 773 C C . GLY A 1 102 ? -2.164 -2.007 10.081 1.00 98.38 102 GLY A C 1
ATOM 774 O O . GLY A 1 102 ? -3.266 -1.753 10.560 1.00 98.38 102 GLY A O 1
ATOM 775 N N . GLN A 1 103 ? -1.525 -3.158 10.297 1.00 98.31 103 GLN A N 1
ATOM 776 C CA . GLN A 1 103 ? -2.085 -4.270 11.077 1.00 98.31 103 GLN A CA 1
ATOM 777 C C . GLN A 1 103 ? -2.356 -3.900 12.546 1.00 98.31 103 GLN A C 1
ATOM 779 O O . GLN A 1 103 ? -3.332 -4.354 13.135 1.00 98.31 103 GLN A O 1
ATOM 784 N N . GLN A 1 104 ? -1.519 -3.056 13.159 1.00 98.31 104 GLN A N 1
ATOM 785 C CA . GLN A 1 104 ? -1.718 -2.603 14.546 1.00 98.31 104 GLN A CA 1
ATOM 786 C C . GLN A 1 104 ? -2.875 -1.604 14.699 1.00 98.31 104 GLN A C 1
ATOM 788 O O . GLN A 1 104 ? -3.456 -1.493 15.780 1.00 98.31 104 GLN A O 1
ATOM 793 N N . THR A 1 105 ? -3.187 -0.850 13.642 1.00 97.38 105 THR A N 1
ATOM 794 C CA . THR A 1 105 ? -4.207 0.214 13.661 1.00 97.38 105 THR A CA 1
ATOM 795 C C . THR A 1 105 ? -5.559 -0.272 13.126 1.00 97.38 105 THR A C 1
ATOM 797 O O . THR A 1 105 ? -6.606 0.202 13.563 1.00 97.38 105 THR A O 1
ATOM 800 N N . GLY A 1 106 ? -5.537 -1.215 12.187 1.00 97.75 106 GLY A N 1
ATOM 801 C CA . GLY A 1 106 ? -6.688 -1.788 11.499 1.00 97.75 106 GLY A CA 1
ATOM 802 C C . GLY A 1 106 ? -6.194 -2.863 10.535 1.00 97.75 106 GLY A C 1
ATOM 803 O O . GLY A 1 106 ? -5.642 -3.869 10.968 1.00 97.75 106 GLY A O 1
ATOM 804 N N . ALA A 1 107 ? -6.345 -2.628 9.233 1.00 98.44 107 ALA A N 1
ATOM 805 C CA . ALA A 1 107 ? -5.724 -3.450 8.201 1.00 98.44 107 ALA A CA 1
ATOM 806 C C . ALA A 1 107 ? -4.864 -2.643 7.216 1.00 98.44 107 ALA A C 1
ATOM 808 O O . ALA A 1 107 ? -5.030 -1.424 7.067 1.00 98.44 107 ALA A O 1
ATOM 809 N N . CYS A 1 108 ? -3.965 -3.354 6.534 1.00 98.69 108 CYS A N 1
ATOM 810 C CA . CYS A 1 108 ? -3.148 -2.870 5.431 1.00 98.69 108 CYS A CA 1
ATOM 811 C C . CYS A 1 108 ? -3.538 -3.568 4.120 1.00 98.69 108 CYS A C 1
ATOM 813 O O . CYS A 1 108 ? -3.627 -4.797 4.081 1.00 98.69 108 CYS A O 1
ATOM 815 N N . LEU A 1 109 ? -3.723 -2.798 3.048 1.00 98.62 109 LEU A N 1
ATOM 816 C CA . LEU A 1 109 ? -3.789 -3.310 1.678 1.00 98.62 109 LEU A CA 1
ATOM 817 C C . LEU A 1 109 ? -2.489 -2.977 0.950 1.00 98.62 109 LEU A C 1
ATOM 819 O O . LEU A 1 109 ? -2.092 -1.816 0.887 1.00 98.62 109 LEU A O 1
ATOM 823 N N . VAL A 1 110 ? -1.855 -3.986 0.367 1.00 98.62 110 VAL A N 1
ATOM 824 C CA . VAL A 1 110 ? -0.755 -3.822 -0.584 1.00 98.62 110 VAL A CA 1
ATOM 825 C C . VAL A 1 110 ? -1.315 -3.996 -1.991 1.00 98.62 110 VAL A C 1
ATOM 827 O O . VAL A 1 110 ? -2.014 -4.979 -2.250 1.00 98.62 110 VAL A O 1
ATOM 830 N N . HIS A 1 111 ? -1.016 -3.060 -2.890 1.00 98.00 111 HIS A N 1
ATOM 831 C CA . HIS A 1 111 ? -1.417 -3.154 -4.295 1.00 98.00 111 HIS A CA 1
ATOM 832 C C . HIS A 1 111 ? -0.340 -2.660 -5.263 1.00 98.00 111 HIS A C 1
ATOM 834 O O . HIS A 1 111 ? 0.625 -2.008 -4.845 1.00 98.00 111 HIS A O 1
ATOM 840 N N . TRP A 1 112 ? -0.522 -3.022 -6.534 1.00 94.94 112 TRP A N 1
ATOM 841 C CA . TRP A 1 112 ? 0.330 -2.692 -7.676 1.00 94.94 112 TRP A CA 1
ATOM 842 C C . TRP A 1 112 ? -0.496 -2.192 -8.866 1.00 94.94 112 TRP A C 1
ATOM 844 O O . TRP A 1 112 ? -1.715 -2.505 -8.934 1.00 94.94 112 TRP A O 1
#

Radius of gyration: 26.91 Å; chains: 1; bounding box: 44×89×52 Å

Sequence (112 aa):
MSSDTGTGDCSQSSAEPPDNPACPKTMPLCSLVEDGLYLGGRDAAEDEDLIQGFGITHVLTVDTYRVDFEGNVVCLYLYAEDRAEEDLLSRFNEACDFIEKGQQTGACLVHW

InterPro domains:
  IPR029021 Protein-tyrosine phosphatase-like [G3DSA:3.90.190.10] (18-111)
  IPR029021 Protein-tyrosine phosphatase-like [SSF52799] (27-111)

Organism: Amblyomma americanum (NCBI:txid6943)

pLDDT: mean 86.51, std 18.34, range [40.03, 98.81]

Foldseek 3Di:
DDDDDDDDDDPDPPDDDPDDPPDPPPPDQWDDPDQQEIEGAPVCVQDPCNCVVQQFQEEEEAECDDDDDDDRRHYDYDDDDPDPPDDCPVCVVVVVVRQVVRNVNGHYYYYD

Secondary structure (DSSP, 8-state):
--------------PPPP----------SEEEEETTEEEE-HHHHS-HHHHHHTTEEEEEEESSS-----TT-EEEEE---SSTT---GGGHHHHHHHHHHHHHHSEEEEE-